Protein AF-A0A7S2HL75-F1 (afdb_monomer)

pLDDT: mean 78.52, std 22.58, range [34.19, 98.62]

Mean predicted aligned error: 11.98 Å

InterPro domains:
  IPR008179 Phosphoribosyl-ATP pyrophosphohydrolase [MF_01020] (56-143)
  IPR008179 Phosphoribosyl-ATP pyrophosphohydrolase [TIGR03188] (59-143)
  IPR008179 Phosphoribosyl-ATP pyrophosphohydrolase [cd11534] (59-143)
  IPR021130 Phosphoribosyl-ATP pyrophosphohydrolase-like [PF01503] (60-146)

Organism: NCBI:txid327968

Sequence (146 aa):
GWLKWLAGGSQFGKRAMALTRPALAALAGAAGAGAGLAAARWAAPPRKMECQEADFSALRRLWSTIQERKAASDPKSSYTAKLLHRGTPKCAQKVGEEATEVVIEAVTGDKEGVTKESADLLFHLFVVWASVGVSPEDVMAELTKR

Solvent-accessible surface area (backbone atoms only — not comparable to full-atom values): 8628 Å² total; per-residue (Å²): 107,74,70,64,55,54,70,65,72,43,71,63,45,57,53,59,70,70,48,52,73,69,54,54,49,50,61,57,43,73,79,71,64,83,87,90,79,82,86,76,84,84,84,76,82,81,68,93,65,74,74,71,74,85,73,63,62,61,56,58,52,50,51,51,55,52,52,52,38,55,69,65,68,44,46,84,81,37,72,66,17,34,40,54,71,62,32,51,73,53,27,50,50,47,28,55,51,26,52,49,47,24,51,51,22,55,74,71,66,36,65,66,49,27,55,51,29,47,52,52,24,53,52,30,47,52,52,31,28,61,55,75,72,50,51,72,66,60,53,52,58,54,58,74,74,110

Radius of gyration: 18.63 Å; Cα contacts (8 Å, |Δi|>4): 99; chains: 1; bounding box: 48×44×40 Å

Foldseek 3Di:
DVVVVCCPDPVNVVVVVVDDPVLVVLVVVVVPDDDDDDDDDDDDDDDPCPVPPPPCVVLVVLLVVLVVLCVVCDLVPDPLSVQLVVALVSLVVQLVVLVVQLVSCVSVVNPVSNVVSVVSNSSSVSSNCVRVVHDPVNVVVVVVVD

Nearest PDB structures (foldseek):
  1yvw-assembly1_A  TM=9.361E-01  e=2.576E-05  Bacillus cereus
  6j22-assembly1_A  TM=9.243E-01  e=6.016E-05  Shigella flexneri
  6j2l-assembly1_B  TM=8.215E-01  e=5.015E-04  Shigella flexneri
  3c90-assembly1_X  TM=9.115E-01  e=1.990E-03  Mycobacterium tuberculosis H37Rv
  1yxb-assembly1_C  TM=9.040E-01  e=4.648E-03  Streptomyces coelicolor

Secondary structure (DSSP, 8-state):
-HHHHHTSS-HHHHHHTTS-HHHHHHHHHHTT--S---------PPP--------THHHHHHHHHHHHHHHT--TTS-HHHHHHHT-HHHHHHHHHHHHHHHHHHHHHT-HHHHHHHHHHHHHHHHHHHHHHT--HHHHHHHHTT-

Structure (mmCIF, N/CA/C/O backbone):
data_AF-A0A7S2HL75-F1
#
_entry.id   AF-A0A7S2HL75-F1
#
loop_
_atom_site.group_PDB
_atom_site.id
_atom_site.type_symbol
_atom_site.label_atom_id
_atom_site.label_alt_id
_atom_site.label_comp_id
_atom_site.label_asym_id
_atom_site.label_entity_id
_atom_site.label_seq_id
_atom_site.pdbx_PDB_ins_code
_atom_site.Cartn_x
_atom_site.Cartn_y
_atom_site.Cartn_z
_atom_site.occupancy
_atom_site.B_iso_or_equiv
_atom_site.auth_seq_id
_atom_site.auth_comp_id
_atom_site.auth_asym_id
_atom_site.auth_atom_id
_atom_site.pdbx_PDB_model_num
ATOM 1 N N . GLY A 1 1 ? 4.253 -22.099 3.965 1.00 38.94 1 GLY A N 1
ATOM 2 C CA . GLY A 1 1 ? 2.820 -21.789 4.130 1.00 38.94 1 GLY A CA 1
ATOM 3 C C . GLY A 1 1 ? 2.682 -20.396 4.699 1.00 38.94 1 GLY A C 1
ATOM 4 O O . GLY A 1 1 ? 3.470 -20.059 5.572 1.00 38.94 1 GLY A O 1
ATOM 5 N N . TRP A 1 2 ? 1.724 -19.612 4.206 1.00 34.19 2 TRP A N 1
ATOM 6 C CA . TRP A 1 2 ? 1.467 -18.215 4.597 1.00 34.19 2 TRP A CA 1
ATOM 7 C C . TRP A 1 2 ? 1.461 -17.977 6.125 1.00 34.19 2 TRP A C 1
ATOM 9 O O . TRP A 1 2 ? 2.032 -17.004 6.604 1.00 34.19 2 TRP A O 1
ATOM 19 N N . LEU A 1 3 ? 0.960 -18.939 6.907 1.00 37.97 3 LEU A N 1
ATOM 20 C CA . LEU A 1 3 ? 1.002 -18.929 8.380 1.00 37.97 3 LEU A CA 1
ATOM 21 C C . LEU A 1 3 ? 2.418 -19.002 8.987 1.00 37.97 3 LEU A C 1
ATOM 23 O O . LEU A 1 3 ? 2.703 -18.322 9.967 1.00 37.97 3 LEU A O 1
ATOM 27 N N . LYS A 1 4 ? 3.341 -19.770 8.389 1.00 47.38 4 LYS A N 1
ATOM 28 C CA . LYS A 1 4 ? 4.757 -19.793 8.816 1.00 47.38 4 LYS A CA 1
ATOM 29 C C . LYS A 1 4 ? 5.472 -18.472 8.515 1.00 47.38 4 LYS A C 1
ATOM 31 O O . LYS A 1 4 ? 6.477 -18.176 9.146 1.00 47.38 4 LYS A O 1
ATOM 36 N N . TRP A 1 5 ? 4.966 -17.697 7.556 1.00 51.84 5 TRP A N 1
ATOM 37 C CA . TRP A 1 5 ? 5.526 -16.404 7.180 1.00 51.84 5 TRP A CA 1
ATOM 38 C C . TRP A 1 5 ? 5.056 -15.278 8.131 1.00 51.84 5 TRP A C 1
ATOM 40 O O . TRP A 1 5 ? 5.881 -14.474 8.559 1.00 51.84 5 TRP A O 1
ATOM 50 N N . LEU A 1 6 ? 3.797 -15.307 8.593 1.00 50.22 6 LEU A N 1
ATOM 51 C CA . LEU A 1 6 ? 3.278 -14.425 9.659 1.00 50.22 6 LEU A CA 1
ATOM 52 C C . LEU A 1 6 ? 4.022 -14.575 11.000 1.00 50.22 6 LEU A C 1
ATOM 54 O O . LEU A 1 6 ? 4.210 -13.597 11.717 1.00 50.22 6 LEU A O 1
ATOM 58 N N . ALA A 1 7 ? 4.489 -15.784 11.321 1.00 47.12 7 ALA A N 1
ATOM 59 C CA . ALA A 1 7 ? 5.239 -16.067 12.548 1.00 47.12 7 ALA A CA 1
ATOM 60 C C . ALA A 1 7 ? 6.736 -15.679 12.479 1.00 47.12 7 ALA A C 1
ATOM 62 O O . ALA A 1 7 ? 7.438 -15.747 13.484 1.00 47.12 7 ALA A O 1
ATOM 63 N N . GLY A 1 8 ? 7.247 -15.277 11.308 1.00 43.25 8 GLY A N 1
ATOM 64 C CA . GLY A 1 8 ? 8.683 -15.153 11.015 1.00 43.25 8 GLY A CA 1
ATOM 65 C C . GLY A 1 8 ? 9.383 -13.860 11.461 1.00 43.25 8 GLY A C 1
ATOM 66 O O . GLY A 1 8 ? 10.445 -13.547 10.929 1.00 43.25 8 GLY A O 1
ATOM 67 N N . GLY A 1 9 ? 8.819 -13.091 12.399 1.00 49.88 9 GLY A N 1
ATOM 68 C CA . GLY A 1 9 ? 9.443 -11.860 12.916 1.00 49.88 9 GLY A CA 1
ATOM 69 C C . GLY A 1 9 ? 9.059 -10.564 12.188 1.00 49.88 9 GLY A C 1
ATOM 70 O O . GLY A 1 9 ? 9.801 -9.579 12.256 1.00 49.88 9 GLY A O 1
ATOM 71 N N . SER A 1 10 ? 7.910 -10.543 11.504 1.00 59.59 10 SER A N 1
ATOM 72 C CA . SER A 1 10 ? 7.306 -9.318 10.962 1.00 59.59 10 SER A CA 1
ATOM 73 C C . SER A 1 10 ? 6.915 -8.340 12.084 1.00 59.59 10 SER A C 1
ATOM 75 O O . SER A 1 10 ? 6.711 -8.744 13.232 1.00 59.59 10 SER A O 1
ATOM 77 N N . GLN A 1 11 ? 6.816 -7.041 11.770 1.00 55.59 11 GLN A N 1
ATOM 78 C CA . GLN A 1 11 ? 6.341 -6.025 12.728 1.00 55.59 11 GLN A CA 1
ATOM 79 C C . GLN A 1 11 ? 4.939 -6.361 13.265 1.00 55.59 11 GLN A C 1
ATOM 81 O O . GLN A 1 11 ? 4.695 -6.200 14.459 1.00 55.59 11 GLN A O 1
ATOM 86 N N . PHE A 1 12 ? 4.095 -6.982 12.432 1.00 55.06 12 PHE A N 1
ATOM 87 C CA . PHE A 1 12 ? 2.836 -7.610 12.833 1.00 55.06 12 PHE A CA 1
ATOM 88 C C . PHE A 1 12 ? 2.987 -8.540 14.046 1.00 55.06 12 PHE A C 1
ATOM 90 O O . PHE A 1 12 ? 2.284 -8.362 15.034 1.00 55.06 12 PHE A O 1
ATOM 97 N N . GLY A 1 13 ? 3.924 -9.497 14.027 1.00 54.47 13 GLY A N 1
ATOM 98 C CA . GLY A 1 13 ? 4.107 -10.431 15.146 1.00 54.47 13 GLY A CA 1
ATOM 99 C C . GLY A 1 13 ? 4.482 -9.720 16.451 1.00 54.47 13 GLY A C 1
ATOM 100 O O . GLY A 1 13 ? 4.042 -10.119 17.526 1.00 54.47 13 GLY A O 1
ATOM 101 N N . LYS A 1 14 ? 5.236 -8.620 16.352 1.00 62.56 14 LYS A N 1
ATOM 102 C CA . LYS A 1 14 ? 5.639 -7.806 17.506 1.00 62.56 14 LYS A CA 1
ATOM 103 C C . LYS A 1 14 ? 4.475 -6.984 18.070 1.00 62.56 14 LYS A C 1
ATOM 105 O O . LYS A 1 14 ? 4.322 -6.939 19.286 1.00 62.56 14 LYS A O 1
ATOM 110 N N . ARG A 1 15 ? 3.639 -6.378 17.215 1.00 59.94 15 ARG A N 1
ATOM 111 C CA . ARG A 1 15 ? 2.453 -5.601 17.638 1.00 59.94 15 ARG A CA 1
ATOM 112 C C . ARG A 1 15 ? 1.314 -6.506 18.112 1.00 59.94 15 ARG A C 1
ATOM 114 O O . ARG A 1 15 ? 0.711 -6.224 19.137 1.00 59.94 15 ARG A O 1
ATOM 121 N N . ALA A 1 16 ? 1.086 -7.643 17.455 1.00 55.38 16 ALA A N 1
ATOM 122 C CA . ALA A 1 16 ? 0.092 -8.633 17.869 1.00 55.38 16 ALA A CA 1
ATOM 123 C C . ALA A 1 16 ? 0.411 -9.245 19.245 1.00 55.38 16 ALA A C 1
ATOM 125 O O . ALA A 1 16 ? -0.499 -9.485 20.032 1.00 55.38 16 ALA A O 1
ATOM 126 N N . MET A 1 17 ? 1.694 -9.444 19.574 1.00 55.62 17 MET A N 1
ATOM 127 C CA . MET A 1 17 ? 2.114 -9.862 20.919 1.00 55.62 17 MET A CA 1
ATOM 128 C C . MET A 1 17 ? 1.924 -8.779 21.992 1.00 55.62 1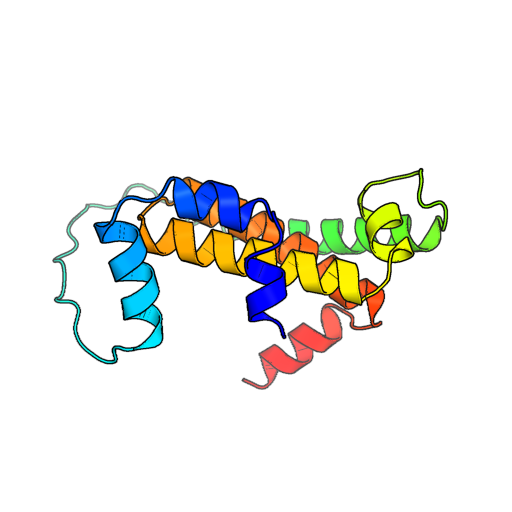7 MET A C 1
ATOM 130 O O . MET A 1 17 ? 1.877 -9.111 23.173 1.00 55.62 17 MET A O 1
ATOM 134 N N . ALA A 1 18 ? 1.797 -7.508 21.599 1.00 57.25 18 ALA A N 1
ATOM 135 C CA . ALA A 1 18 ? 1.483 -6.402 22.502 1.00 57.25 18 ALA A CA 1
ATOM 136 C C . ALA A 1 18 ? -0.034 -6.213 22.718 1.00 57.25 18 ALA A C 1
ATOM 138 O O . ALA A 1 18 ? -0.435 -5.423 23.573 1.00 57.25 18 ALA A O 1
ATOM 139 N N . LEU A 1 19 ? -0.883 -6.936 21.977 1.00 54.84 19 LEU A N 1
ATOM 140 C CA . LEU A 1 19 ? -2.333 -6.899 22.150 1.00 54.84 19 LEU A CA 1
ATOM 141 C C . LEU A 1 19 ? -2.759 -7.697 23.388 1.00 54.84 19 LEU A C 1
ATOM 143 O O . LEU A 1 19 ? -2.260 -8.783 23.680 1.00 54.84 19 LEU A O 1
ATOM 147 N N . THR A 1 20 ? -3.739 -7.169 24.115 1.00 54.12 20 THR A N 1
ATOM 148 C CA . THR A 1 20 ? -4.338 -7.859 25.261 1.00 54.12 20 THR A CA 1
ATOM 149 C C . THR A 1 20 ? -5.201 -9.045 24.794 1.00 54.12 20 THR A C 1
ATOM 151 O O . THR A 1 20 ? -5.697 -9.069 23.666 1.00 54.12 20 THR A O 1
ATOM 154 N N . ARG A 1 21 ? -5.429 -10.045 25.667 1.00 50.38 21 ARG A N 1
ATOM 155 C CA . ARG A 1 21 ? -6.293 -11.216 25.367 1.00 50.38 21 ARG A CA 1
ATOM 156 C C . ARG A 1 21 ? -7.664 -10.850 24.755 1.00 50.38 21 ARG A C 1
ATOM 158 O O . ARG A 1 21 ? -8.076 -11.563 23.842 1.00 50.38 21 ARG A O 1
ATOM 165 N N . PRO A 1 22 ? -8.358 -9.776 25.185 1.00 51.53 22 PRO A N 1
ATOM 166 C CA . PRO A 1 22 ? -9.598 -9.329 24.546 1.00 51.53 22 PRO A CA 1
ATOM 167 C C . PRO A 1 22 ? -9.429 -8.907 23.078 1.00 51.53 22 PRO A C 1
ATOM 169 O O . PRO A 1 22 ? -10.258 -9.270 22.250 1.00 51.53 22 PRO A O 1
ATOM 172 N N . ALA A 1 23 ? -8.347 -8.205 22.732 1.00 51.78 23 ALA A N 1
ATOM 173 C CA . ALA A 1 23 ? -8.080 -7.773 21.358 1.00 51.78 23 ALA A CA 1
ATOM 174 C C . ALA A 1 23 ? -7.733 -8.960 20.439 1.00 51.78 23 ALA A C 1
ATOM 176 O O . ALA A 1 23 ? -8.243 -9.056 19.325 1.00 51.78 23 ALA A O 1
ATOM 177 N N . LEU A 1 24 ? -6.955 -9.928 20.936 1.00 54.75 24 LEU A N 1
ATOM 178 C CA . LEU A 1 24 ? -6.706 -11.198 20.238 1.00 54.75 24 LEU A CA 1
ATOM 179 C C . LEU A 1 24 ? -7.995 -12.005 19.998 1.00 54.75 24 LEU A C 1
ATOM 181 O O . LEU A 1 24 ? -8.170 -12.577 18.923 1.00 54.75 24 LEU A O 1
ATOM 185 N N . ALA A 1 25 ? -8.913 -12.032 20.971 1.00 53.94 25 ALA A N 1
ATOM 186 C CA . ALA A 1 25 ? -10.209 -12.695 20.825 1.00 53.94 25 ALA A CA 1
ATOM 187 C C . ALA A 1 25 ? -11.119 -11.992 19.799 1.00 53.94 25 ALA A C 1
ATOM 189 O O . ALA A 1 25 ? -11.806 -12.672 19.039 1.00 53.94 25 ALA A O 1
ATOM 190 N N . ALA A 1 26 ? -11.085 -10.656 19.721 1.00 55.28 26 ALA A N 1
ATOM 191 C CA . ALA A 1 26 ? -11.807 -9.891 18.702 1.00 55.28 26 ALA A CA 1
ATOM 192 C C . ALA A 1 26 ? -11.284 -10.177 17.279 1.00 55.28 26 ALA A C 1
ATOM 194 O O . ALA A 1 26 ? -12.082 -10.411 16.371 1.00 55.28 26 ALA A O 1
ATOM 195 N N . LEU A 1 27 ? -9.958 -10.262 17.099 1.00 53.19 27 LEU A N 1
ATOM 196 C CA . LEU A 1 27 ? -9.337 -10.684 15.833 1.00 53.19 27 LEU A CA 1
ATOM 197 C C . LEU A 1 27 ? -9.740 -12.110 15.425 1.00 53.19 27 LEU A C 1
ATOM 199 O O . LEU A 1 27 ? -10.028 -12.355 14.256 1.00 53.19 27 LEU A O 1
ATOM 203 N N . ALA A 1 28 ? -9.800 -13.046 16.377 1.00 56.03 28 ALA A N 1
ATOM 204 C CA . ALA A 1 28 ? -10.253 -14.414 16.115 1.00 56.03 28 ALA A CA 1
ATOM 205 C C . ALA A 1 28 ? -11.762 -14.491 15.796 1.00 56.03 28 ALA A C 1
ATOM 207 O O . ALA A 1 28 ? -12.173 -15.299 14.964 1.00 56.03 28 ALA A O 1
ATOM 208 N N . GLY A 1 29 ? -12.582 -13.637 16.418 1.00 45.12 29 GLY A N 1
ATOM 209 C CA . GLY A 1 29 ? -14.028 -13.557 16.183 1.00 45.12 29 GLY A CA 1
ATOM 210 C C . GLY A 1 29 ? -14.407 -12.956 14.825 1.00 45.12 29 GLY A C 1
ATOM 211 O O . GLY A 1 29 ? -15.376 -13.403 14.212 1.00 45.12 29 GLY A O 1
ATOM 212 N N . ALA A 1 30 ? -13.616 -12.012 14.304 1.00 49.59 30 ALA A N 1
ATOM 213 C CA . ALA A 1 30 ? -13.832 -11.413 12.982 1.00 49.59 30 ALA A CA 1
ATOM 214 C C . ALA A 1 30 ? -13.689 -12.426 11.826 1.00 49.59 30 ALA A C 1
ATOM 216 O O . ALA A 1 30 ? -14.295 -12.250 10.772 1.00 49.59 30 ALA A O 1
ATOM 217 N N . ALA A 1 31 ? -12.950 -13.520 12.035 1.00 45.75 31 ALA A N 1
ATOM 218 C CA . ALA A 1 31 ? -12.851 -14.621 11.079 1.00 45.75 31 ALA A CA 1
ATOM 219 C C . ALA A 1 31 ? -14.038 -15.610 11.142 1.00 45.75 31 ALA A C 1
ATOM 221 O O . ALA A 1 31 ? -14.092 -16.528 10.325 1.00 45.75 31 ALA A O 1
ATOM 222 N N . GLY A 1 32 ? -14.971 -15.460 12.098 1.00 38.97 32 GLY A N 1
ATOM 223 C CA . GLY A 1 32 ? -15.930 -16.519 12.441 1.00 38.97 32 GLY A CA 1
ATOM 224 C C . GLY A 1 32 ? -17.378 -16.128 12.756 1.00 38.97 32 GLY A C 1
ATOM 225 O O . GLY A 1 32 ? -18.168 -17.038 12.987 1.00 38.97 32 GLY A O 1
ATOM 226 N N . ALA A 1 33 ? -17.784 -14.854 12.764 1.00 41.56 33 ALA A N 1
ATOM 227 C CA . ALA A 1 33 ? -19.147 -14.494 13.177 1.00 41.56 33 ALA A CA 1
ATOM 228 C C . ALA A 1 33 ? -19.879 -13.595 12.171 1.00 41.56 33 ALA A C 1
ATOM 230 O O . ALA A 1 33 ? -19.597 -12.407 12.034 1.00 41.56 33 ALA A O 1
ATOM 231 N N . GLY A 1 34 ? -20.889 -14.176 11.519 1.00 42.44 34 GLY A N 1
ATOM 232 C CA . GLY A 1 34 ? -22.047 -13.424 11.060 1.00 42.44 34 GLY A CA 1
ATOM 233 C C . GLY A 1 34 ? -22.937 -13.021 12.242 1.00 42.44 34 GLY A C 1
ATOM 234 O O . GLY A 1 34 ? -23.036 -13.746 13.227 1.00 42.44 34 GLY A O 1
ATOM 235 N N . ALA A 1 35 ? -23.621 -11.890 12.063 1.00 44.03 35 ALA A N 1
ATOM 236 C CA . ALA A 1 35 ? -24.736 -11.356 12.851 1.00 44.03 35 ALA A CA 1
ATOM 237 C C . ALA A 1 35 ? -24.442 -10.712 14.227 1.00 44.03 35 ALA A C 1
ATOM 239 O O . ALA A 1 35 ? -24.082 -11.366 15.198 1.00 44.03 35 ALA A O 1
ATOM 240 N N . GLY A 1 36 ? -24.805 -9.423 14.313 1.00 41.59 36 GLY A N 1
ATOM 241 C CA . GLY A 1 36 ? -25.431 -8.835 15.501 1.00 41.59 36 GLY A CA 1
ATOM 242 C C . GLY A 1 36 ? -24.587 -7.851 16.310 1.00 41.59 36 GLY A C 1
ATOM 243 O O . GLY A 1 36 ? -24.076 -8.208 17.364 1.00 41.59 36 GLY A O 1
ATOM 244 N N . LEU A 1 37 ? -24.546 -6.578 15.902 1.00 43.44 37 LEU A N 1
ATOM 245 C CA . LEU A 1 37 ? -24.242 -5.475 16.822 1.00 43.44 37 LEU A CA 1
ATOM 246 C C . LEU A 1 37 ? -25.402 -4.478 16.838 1.00 43.44 37 LEU A C 1
ATOM 248 O O . LEU A 1 37 ? -25.843 -3.974 15.807 1.00 43.44 37 LEU A O 1
ATOM 252 N N . ALA A 1 38 ? -25.918 -4.276 18.048 1.00 39.09 38 ALA A N 1
ATOM 253 C CA . ALA A 1 38 ? -27.059 -3.448 18.385 1.00 39.09 38 ALA A CA 1
ATOM 254 C C . ALA A 1 38 ? -26.864 -1.981 17.976 1.00 39.09 38 ALA A C 1
ATOM 256 O O . ALA A 1 38 ? -25.776 -1.416 18.087 1.00 39.09 38 ALA A O 1
ATOM 257 N N . ALA A 1 39 ? -27.966 -1.363 17.549 1.00 43.94 39 ALA A N 1
ATOM 258 C CA . ALA A 1 39 ? -28.059 0.042 17.185 1.00 43.94 39 ALA A CA 1
ATOM 259 C C . ALA A 1 39 ? -27.693 0.956 18.369 1.00 43.94 39 ALA A C 1
ATOM 261 O O . ALA A 1 39 ? -28.506 1.213 19.260 1.00 43.94 39 ALA A O 1
ATOM 262 N N . ALA A 1 40 ? -26.470 1.485 18.360 1.00 42.56 40 ALA A N 1
ATOM 263 C CA . ALA A 1 40 ? -26.109 2.629 19.180 1.00 42.56 40 ALA A CA 1
ATOM 264 C C . ALA A 1 40 ? -26.856 3.865 18.648 1.00 42.56 40 ALA A C 1
ATOM 266 O O . ALA A 1 40 ? -26.629 4.316 17.526 1.00 42.56 40 ALA A O 1
ATOM 267 N N . ARG A 1 41 ? -27.781 4.395 19.457 1.00 46.16 41 ARG A N 1
ATOM 268 C CA . ARG A 1 41 ? -28.480 5.668 19.228 1.00 46.1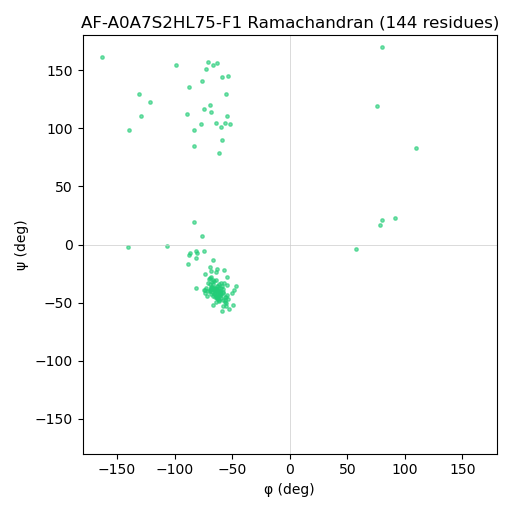6 41 ARG A CA 1
ATOM 269 C C . ARG A 1 41 ? -27.455 6.793 19.064 1.00 46.16 41 ARG A C 1
ATOM 271 O O . ARG A 1 41 ? -26.867 7.254 20.037 1.00 46.16 41 ARG A O 1
ATOM 278 N N . TRP A 1 42 ? -27.265 7.232 17.826 1.00 44.09 42 TRP A N 1
ATOM 279 C CA . TRP A 1 42 ? -26.504 8.424 17.482 1.00 44.09 42 TRP A CA 1
ATOM 280 C C . TRP A 1 42 ? -27.321 9.671 17.828 1.00 44.09 42 TRP A C 1
ATOM 282 O O . TRP A 1 42 ? -28.374 9.907 17.240 1.00 44.09 42 TRP A O 1
ATOM 292 N N . ALA A 1 43 ? -26.833 10.486 18.758 1.00 51.44 43 ALA A N 1
ATOM 293 C CA . ALA A 1 43 ? -27.290 11.861 18.893 1.00 51.44 43 ALA A CA 1
ATOM 294 C C . ALA A 1 43 ? -26.096 12.775 19.180 1.00 51.44 43 ALA A C 1
ATOM 296 O O . ALA A 1 43 ? -25.655 12.909 20.319 1.00 51.44 43 ALA A O 1
ATOM 297 N N . ALA A 1 44 ? -25.595 13.424 18.130 1.00 47.03 44 ALA A N 1
ATOM 298 C CA . ALA A 1 44 ? -24.7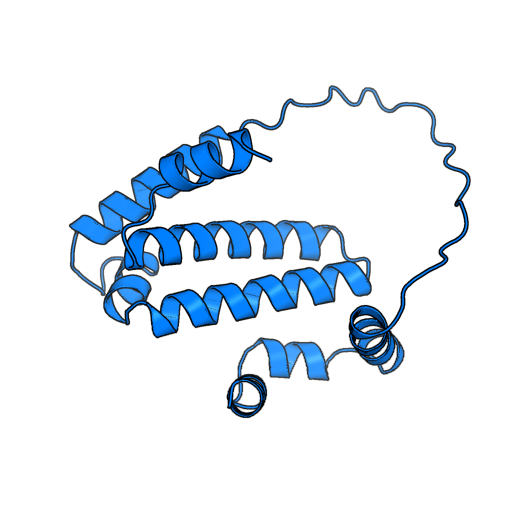78 14.626 18.237 1.00 47.03 44 ALA A CA 1
ATOM 299 C C . ALA A 1 44 ? -25.345 15.687 17.271 1.00 47.03 44 ALA A C 1
ATOM 301 O O . ALA A 1 44 ? -25.574 15.356 16.103 1.00 47.03 44 ALA A O 1
ATOM 302 N N . PRO A 1 45 ? -25.597 16.935 17.718 1.00 49.31 45 PRO A N 1
ATOM 303 C CA . PRO A 1 45 ? -25.964 18.026 16.819 1.00 49.31 45 PRO A CA 1
ATOM 304 C C . PRO A 1 45 ? -24.784 18.389 15.901 1.00 49.31 45 PRO A C 1
ATOM 306 O O . PRO A 1 45 ? -23.623 18.137 16.247 1.00 49.31 45 PRO A O 1
ATOM 309 N N . PRO A 1 46 ? -25.061 18.962 14.719 1.00 49.09 46 PRO A N 1
ATOM 310 C CA . PRO A 1 46 ? -24.067 19.089 13.671 1.00 49.09 46 PRO A CA 1
ATOM 311 C C . PRO A 1 46 ? -23.003 20.102 14.096 1.00 49.09 46 PRO A C 1
ATOM 313 O O . PRO A 1 46 ? -23.284 21.289 14.268 1.00 49.09 46 PRO A O 1
ATOM 316 N N . ARG A 1 47 ? -21.739 19.666 14.183 1.00 54.16 47 ARG A N 1
ATOM 317 C CA . ARG A 1 47 ? -20.656 20.590 13.824 1.00 54.16 47 ARG A CA 1
ATOM 318 C C . ARG A 1 47 ? -20.991 21.094 12.421 1.00 54.16 47 ARG A C 1
ATOM 320 O O . ARG A 1 47 ? -21.513 20.316 11.623 1.00 54.16 47 ARG A O 1
ATOM 327 N N . LYS A 1 48 ? -20.683 22.354 12.100 1.00 48.44 48 LYS A N 1
ATOM 328 C CA . LYS A 1 48 ? -20.512 22.756 10.698 1.00 48.44 48 LYS A CA 1
ATOM 329 C C . LYS A 1 48 ? -19.354 21.929 10.143 1.00 48.44 48 LYS A C 1
ATOM 331 O O . LYS A 1 48 ? -18.205 22.345 10.143 1.00 48.44 48 LYS A O 1
ATOM 336 N N . MET A 1 49 ? -19.658 20.685 9.817 1.00 48.66 49 MET A N 1
ATOM 337 C CA . MET A 1 49 ? -18.836 19.791 9.053 1.00 48.66 49 MET A CA 1
ATOM 338 C C . MET A 1 49 ? -19.181 20.227 7.647 1.00 48.66 49 MET A C 1
ATOM 340 O O . MET A 1 49 ? -20.120 19.730 7.035 1.00 48.66 49 MET A O 1
ATOM 344 N N . GLU A 1 50 ? -18.496 21.267 7.184 1.00 50.47 50 GLU A N 1
ATOM 345 C CA . GLU A 1 50 ? -18.235 21.335 5.759 1.00 50.47 50 GLU A CA 1
ATOM 346 C C . GLU A 1 50 ? -17.630 19.968 5.447 1.00 50.47 50 GLU A C 1
ATOM 348 O O . GLU A 1 50 ? -16.528 19.653 5.903 1.00 50.47 50 GLU A O 1
ATOM 353 N N . CYS A 1 51 ? -18.429 19.086 4.843 1.00 45.44 51 CYS A N 1
ATOM 354 C CA . CYS A 1 51 ? -17.935 17.862 4.252 1.00 45.44 51 CYS A CA 1
ATOM 355 C C . CYS A 1 51 ? -16.931 18.333 3.211 1.00 45.44 51 CYS A C 1
ATOM 357 O O . CYS A 1 51 ? -17.306 18.676 2.096 1.00 45.44 51 CYS A O 1
ATOM 359 N N . GLN A 1 52 ? -15.673 18.466 3.624 1.00 59.41 52 GLN A N 1
ATOM 360 C CA . GLN A 1 52 ? -14.558 18.627 2.717 1.00 59.41 52 GLN A CA 1
ATOM 361 C C . GLN A 1 52 ? -14.680 17.431 1.784 1.00 59.41 52 GLN A C 1
ATOM 363 O O . GLN A 1 52 ? -14.578 16.286 2.239 1.00 59.41 52 GLN A O 1
ATOM 368 N N . GLU A 1 53 ? -15.029 17.682 0.524 1.00 61.59 53 GLU A N 1
ATOM 369 C CA . GLU A 1 53 ? -15.040 16.612 -0.454 1.00 61.59 53 GLU A CA 1
ATOM 370 C C . GLU A 1 53 ? -13.654 15.979 -0.441 1.00 61.59 53 GLU A C 1
ATOM 372 O O . GLU A 1 53 ? -12.635 16.674 -0.444 1.00 61.59 53 GLU A O 1
ATOM 377 N N . ALA A 1 54 ? -13.613 14.654 -0.332 1.00 67.56 54 ALA A N 1
ATOM 378 C CA . ALA A 1 54 ? -12.353 13.943 -0.320 1.00 67.56 54 ALA A CA 1
ATOM 379 C C . ALA A 1 54 ? -11.670 14.150 -1.678 1.00 67.56 54 ALA A C 1
ATOM 381 O O . ALA A 1 54 ? -12.069 13.564 -2.683 1.00 67.56 54 ALA A O 1
ATOM 382 N N . ASP A 1 55 ? -10.641 14.996 -1.710 1.00 79.19 55 ASP A N 1
ATOM 383 C CA . ASP A 1 55 ? -9.841 15.202 -2.909 1.00 79.19 55 ASP A CA 1
ATOM 384 C C . ASP A 1 55 ? -8.863 14.032 -3.097 1.00 79.19 55 ASP A C 1
ATOM 386 O O . ASP A 1 55 ? -7.813 13.929 -2.455 1.00 79.19 55 ASP A O 1
ATOM 390 N N . PHE A 1 56 ? -9.197 13.145 -4.033 1.00 85.50 56 PHE A N 1
ATOM 391 C CA . PHE A 1 56 ? -8.360 12.008 -4.412 1.00 85.50 56 PHE A CA 1
ATOM 392 C C . PHE A 1 56 ? -7.157 12.392 -5.297 1.00 85.50 56 PHE A C 1
ATOM 394 O O . PHE A 1 56 ? -6.414 11.508 -5.736 1.00 85.50 56 PHE A O 1
ATOM 401 N N . SER A 1 57 ? -6.885 13.685 -5.529 1.00 90.12 57 SER A N 1
ATOM 402 C CA . SER A 1 57 ? -5.671 14.152 -6.220 1.00 90.12 57 SER A CA 1
ATOM 403 C C . SER A 1 57 ? -4.382 13.625 -5.579 1.00 90.12 57 SER A C 1
ATOM 405 O O . SER A 1 57 ? -3.380 13.416 -6.271 1.00 90.12 57 SER A O 1
ATOM 407 N N . ALA A 1 58 ? -4.401 13.352 -4.270 1.00 91.88 58 ALA A N 1
ATOM 408 C CA . ALA A 1 58 ? -3.301 12.715 -3.554 1.00 91.88 58 ALA A CA 1
ATOM 409 C C . ALA A 1 58 ? -2.936 11.339 -4.138 1.00 91.88 58 ALA A C 1
ATOM 411 O O . ALA A 1 58 ? -1.751 11.056 -4.311 1.00 91.88 58 ALA A O 1
ATOM 412 N N . LEU A 1 59 ? -3.926 10.523 -4.521 1.00 94.56 59 LEU A N 1
ATOM 413 C CA . LEU A 1 59 ? -3.688 9.210 -5.131 1.00 94.56 59 LEU A CA 1
ATOM 414 C C . LEU A 1 59 ? -3.074 9.335 -6.527 1.00 94.56 59 LEU A C 1
ATOM 416 O O . LEU A 1 59 ? -2.160 8.588 -6.871 1.00 94.56 59 LEU A O 1
ATOM 420 N N . ARG A 1 60 ? -3.513 10.323 -7.317 1.00 94.38 60 ARG A N 1
ATOM 421 C CA . ARG A 1 60 ? -2.926 10.591 -8.640 1.00 94.38 60 ARG A CA 1
ATOM 422 C C . ARG A 1 60 ? -1.454 10.990 -8.528 1.00 94.38 60 ARG A C 1
ATOM 424 O O . ARG A 1 60 ? -0.614 10.450 -9.246 1.00 94.38 60 ARG A O 1
ATOM 431 N N . ARG A 1 61 ? -1.131 11.908 -7.609 1.00 95.50 61 ARG A N 1
ATOM 432 C CA . ARG A 1 61 ? 0.259 12.320 -7.340 1.00 95.50 61 ARG A CA 1
ATOM 433 C C . ARG A 1 61 ? 1.103 11.142 -6.866 1.00 95.50 61 ARG A C 1
ATOM 435 O O . ARG A 1 61 ? 2.203 10.942 -7.370 1.00 95.50 61 ARG A O 1
ATOM 442 N N . LEU A 1 62 ? 0.561 10.338 -5.951 1.00 96.69 62 LEU A N 1
ATOM 443 C CA . LEU A 1 62 ? 1.210 9.131 -5.455 1.00 96.69 62 LEU A CA 1
ATOM 444 C C . LEU A 1 62 ? 1.564 8.166 -6.595 1.00 96.69 62 LEU A C 1
ATOM 446 O O . LEU A 1 62 ? 2.705 7.709 -6.670 1.00 96.69 62 LEU A O 1
ATOM 450 N N . TRP A 1 63 ? 0.619 7.891 -7.497 1.00 97.56 63 TRP A N 1
ATOM 451 C CA . TRP A 1 63 ? 0.866 7.035 -8.656 1.00 97.56 63 TRP A CA 1
ATOM 452 C C . TRP A 1 63 ? 1.979 7.580 -9.560 1.00 97.56 63 TRP A C 1
ATOM 454 O O . TRP A 1 63 ? 2.901 6.834 -9.888 1.00 97.56 63 TRP A O 1
ATOM 464 N N . SER A 1 64 ? 1.960 8.881 -9.886 1.00 97.19 64 SER A N 1
ATOM 465 C CA . SER A 1 64 ? 3.027 9.524 -10.679 1.00 97.19 64 SER A CA 1
ATOM 466 C C . SER A 1 64 ? 4.399 9.321 -10.042 1.00 97.19 64 SER A C 1
ATOM 468 O O . SER A 1 64 ? 5.318 8.809 -10.678 1.00 97.19 64 SER A O 1
ATOM 470 N N . THR A 1 65 ? 4.521 9.615 -8.744 1.00 96.75 65 THR A N 1
ATOM 471 C CA . THR A 1 65 ? 5.779 9.448 -8.008 1.00 96.75 65 THR A CA 1
ATOM 472 C C . THR A 1 65 ? 6.252 7.990 -7.979 1.00 96.75 65 THR A C 1
ATOM 474 O O . THR A 1 65 ? 7.454 7.729 -8.055 1.00 96.75 65 THR A O 1
ATOM 477 N N . ILE A 1 66 ? 5.343 7.015 -7.869 1.00 97.56 66 ILE A N 1
ATOM 478 C CA . ILE A 1 66 ? 5.704 5.590 -7.934 1.00 97.56 66 ILE A CA 1
ATOM 479 C C . ILE A 1 66 ? 6.270 5.243 -9.316 1.00 97.56 66 ILE A C 1
ATOM 481 O O . ILE A 1 66 ? 7.302 4.574 -9.394 1.00 97.56 66 ILE A O 1
ATOM 485 N N . GLN A 1 67 ? 5.641 5.723 -10.389 1.00 97.50 67 GLN A N 1
ATOM 486 C CA . GLN A 1 67 ? 6.074 5.468 -11.764 1.00 97.50 67 GLN A CA 1
ATOM 487 C C . GLN A 1 67 ? 7.418 6.140 -12.081 1.00 97.50 67 GLN A C 1
ATOM 489 O O . GLN A 1 67 ? 8.293 5.502 -12.664 1.00 97.50 67 GLN A O 1
ATOM 494 N N . GLU A 1 68 ? 7.636 7.372 -11.617 1.00 96.12 68 GLU A N 1
ATOM 495 C CA . GLU A 1 68 ? 8.929 8.067 -11.707 1.00 96.12 68 GLU A CA 1
ATOM 496 C C . GLU A 1 68 ? 10.045 7.264 -11.021 1.00 96.12 68 GLU A C 1
ATOM 498 O O . GLU A 1 68 ? 11.103 7.011 -11.603 1.00 96.12 68 GLU A O 1
ATOM 503 N N . ARG A 1 69 ? 9.794 6.783 -9.796 1.00 95.25 69 ARG A N 1
ATOM 504 C CA . ARG A 1 69 ? 10.759 5.968 -9.037 1.00 95.25 69 ARG A CA 1
ATOM 505 C C . ARG A 1 69 ? 10.998 4.598 -9.665 1.00 95.25 69 ARG A C 1
ATOM 507 O O . ARG A 1 69 ? 12.105 4.075 -9.561 1.00 95.25 69 ARG A O 1
ATOM 514 N N . LYS A 1 70 ? 9.984 4.016 -10.309 1.00 93.56 70 LYS A N 1
ATOM 515 C CA . LYS A 1 70 ? 10.121 2.786 -11.097 1.00 93.56 70 LYS A CA 1
ATOM 516 C C . LYS A 1 70 ? 11.035 3.015 -12.303 1.00 93.56 70 LYS A C 1
ATOM 518 O O . LYS A 1 70 ? 11.922 2.202 -12.540 1.00 93.56 70 LYS A O 1
ATOM 523 N N . ALA A 1 71 ? 10.847 4.121 -13.026 1.00 92.12 71 ALA A N 1
ATOM 524 C CA . ALA A 1 71 ? 11.632 4.460 -14.212 1.00 92.12 71 ALA A CA 1
ATOM 525 C C . ALA A 1 71 ? 13.108 4.740 -13.886 1.00 92.12 71 ALA A C 1
ATOM 527 O O . ALA A 1 71 ? 13.989 4.294 -14.621 1.00 92.12 71 ALA A O 1
ATOM 528 N N . ALA A 1 72 ? 13.387 5.397 -12.753 1.00 86.75 72 ALA A N 1
ATOM 529 C CA . ALA A 1 72 ? 14.748 5.712 -12.314 1.00 86.75 72 ALA A CA 1
ATOM 530 C C . ALA A 1 72 ? 15.664 4.478 -12.171 1.00 86.75 72 ALA A C 1
ATOM 532 O O . ALA A 1 72 ? 16.880 4.625 -12.235 1.00 86.75 72 ALA A O 1
ATOM 533 N N . SER A 1 73 ? 15.100 3.273 -11.998 1.00 76.12 73 SER A N 1
ATOM 534 C CA . SER A 1 73 ? 15.785 1.964 -12.013 1.00 76.12 73 SER A CA 1
ATOM 535 C C . SER A 1 73 ? 16.935 1.756 -11.006 1.00 76.12 73 SER A C 1
ATOM 537 O O . SER A 1 73 ? 17.442 0.641 -10.893 1.00 76.12 73 SER A O 1
ATOM 539 N N . ASP A 1 74 ? 17.316 2.768 -10.221 1.00 89.06 74 ASP A N 1
ATOM 540 C CA . ASP A 1 74 ? 18.284 2.650 -9.130 1.00 89.06 74 ASP A CA 1
ATOM 541 C C . ASP A 1 74 ? 17.581 2.282 -7.807 1.00 89.06 74 ASP A C 1
ATOM 543 O O . ASP A 1 74 ? 16.875 3.118 -7.227 1.00 89.06 74 ASP A O 1
ATOM 547 N N . PRO A 1 75 ? 17.800 1.073 -7.256 1.00 83.81 75 PRO A N 1
ATOM 548 C CA . PRO A 1 75 ? 17.194 0.646 -5.996 1.00 83.81 75 PRO A CA 1
ATOM 549 C C . PRO A 1 75 ? 17.667 1.424 -4.762 1.00 83.81 75 PRO A C 1
ATOM 551 O O . PRO A 1 75 ? 17.056 1.288 -3.700 1.00 83.81 75 PRO A O 1
ATOM 554 N N . LYS A 1 76 ? 18.747 2.211 -4.851 1.00 88.44 76 LYS A N 1
ATOM 555 C CA . LYS A 1 76 ? 19.241 3.041 -3.739 1.00 88.44 76 LYS A CA 1
ATOM 556 C C . LYS A 1 76 ? 18.606 4.430 -3.707 1.00 88.44 76 LYS A C 1
ATOM 558 O O . LYS A 1 76 ? 18.644 5.075 -2.663 1.00 88.44 76 LYS A O 1
ATOM 563 N N . SER A 1 77 ? 17.981 4.854 -4.804 1.00 88.88 77 SER A N 1
ATOM 564 C CA . SER A 1 77 ? 17.399 6.193 -4.952 1.00 88.88 77 SER A CA 1
ATOM 565 C C . SER A 1 77 ? 16.210 6.459 -4.024 1.00 88.88 77 SER A C 1
ATOM 567 O O . SER A 1 77 ? 15.974 7.594 -3.617 1.00 88.88 77 SER A O 1
ATOM 569 N N . SER A 1 78 ? 15.424 5.429 -3.692 1.00 93.38 78 SER A N 1
ATOM 570 C CA . SER A 1 78 ? 14.225 5.578 -2.865 1.00 93.38 78 SER A CA 1
ATOM 571 C C . SER A 1 78 ? 13.743 4.251 -2.282 1.00 93.38 78 SER A C 1
ATOM 573 O O . SER A 1 78 ? 14.032 3.169 -2.796 1.00 93.38 78 SER A O 1
ATOM 575 N N . TYR A 1 79 ? 12.921 4.333 -1.232 1.00 94.69 79 TYR A N 1
ATOM 576 C CA . TYR A 1 79 ? 12.243 3.166 -0.661 1.00 94.69 79 TYR A CA 1
ATOM 577 C C . TYR A 1 79 ? 11.373 2.426 -1.692 1.00 94.69 79 TYR A C 1
ATOM 579 O O . TYR A 1 79 ? 11.419 1.198 -1.763 1.00 94.69 79 TYR A O 1
ATOM 587 N N . THR A 1 80 ? 10.632 3.156 -2.534 1.00 96.38 80 THR A N 1
ATOM 588 C CA . THR A 1 80 ? 9.800 2.564 -3.594 1.00 96.38 80 THR A CA 1
ATOM 589 C C . THR A 1 80 ? 10.647 1.811 -4.619 1.00 96.38 80 THR A C 1
ATOM 591 O O . THR A 1 80 ? 10.329 0.666 -4.933 1.00 96.38 80 THR A O 1
ATOM 594 N N . ALA A 1 81 ? 11.752 2.404 -5.087 1.00 94.75 81 ALA A N 1
ATOM 595 C CA . ALA A 1 81 ? 12.661 1.742 -6.024 1.00 94.75 81 ALA A CA 1
ATOM 596 C C . ALA A 1 81 ? 13.256 0.463 -5.416 1.00 94.75 81 ALA A C 1
ATOM 598 O O . ALA A 1 81 ? 13.279 -0.584 -6.062 1.00 94.75 81 ALA A O 1
ATOM 599 N N . LYS A 1 82 ? 13.639 0.503 -4.132 1.00 96.06 82 LYS A N 1
ATOM 600 C CA . LYS A 1 82 ? 14.107 -0.679 -3.397 1.00 96.06 82 LYS A CA 1
ATOM 601 C C . LYS A 1 82 ? 13.052 -1.785 -3.323 1.00 96.06 82 LYS A C 1
ATOM 603 O O . LYS A 1 82 ? 13.399 -2.954 -3.467 1.00 96.06 82 LYS A O 1
ATOM 608 N N . LEU A 1 83 ? 11.786 -1.455 -3.063 1.00 96.31 83 LEU A N 1
ATOM 609 C CA . LEU A 1 83 ? 10.702 -2.445 -3.033 1.00 96.31 83 LEU A CA 1
ATOM 610 C C . LEU A 1 83 ? 10.489 -3.084 -4.402 1.00 96.31 83 LEU A C 1
ATOM 612 O O . LEU A 1 83 ? 10.468 -4.308 -4.489 1.00 96.31 83 LEU A O 1
ATOM 616 N N . LEU A 1 84 ? 10.382 -2.263 -5.448 1.00 96.31 84 LEU A N 1
ATOM 617 C CA . LEU A 1 84 ? 10.176 -2.727 -6.819 1.00 96.31 84 LEU A CA 1
ATOM 618 C C . LEU A 1 84 ? 11.333 -3.614 -7.290 1.00 96.31 84 LEU A C 1
ATOM 620 O O . LEU A 1 84 ? 11.098 -4.671 -7.867 1.00 96.31 84 LEU A O 1
ATOM 624 N N . HIS A 1 85 ? 12.571 -3.251 -6.954 1.00 96.12 85 HIS A N 1
ATOM 625 C CA . HIS A 1 85 ? 13.749 -4.066 -7.247 1.00 96.12 85 HIS A CA 1
ATOM 626 C C . HIS A 1 85 ? 13.751 -5.416 -6.511 1.00 96.12 85 HIS A C 1
ATOM 628 O O . HIS A 1 85 ? 14.249 -6.407 -7.033 1.00 96.12 85 HIS A O 1
ATOM 634 N N . ARG A 1 86 ? 13.158 -5.490 -5.311 1.00 95.81 86 ARG A N 1
ATOM 635 C CA . ARG A 1 86 ? 12.962 -6.760 -4.585 1.00 95.81 86 ARG A CA 1
ATOM 636 C C . ARG A 1 86 ? 11.844 -7.631 -5.173 1.00 95.81 86 ARG A C 1
ATOM 638 O O . ARG A 1 86 ? 11.663 -8.756 -4.706 1.00 95.81 86 ARG A O 1
ATOM 645 N N . GLY A 1 87 ? 11.119 -7.128 -6.169 1.00 95.75 87 GLY A N 1
ATOM 646 C CA . GLY A 1 87 ? 10.112 -7.853 -6.930 1.00 95.75 87 GLY A CA 1
ATOM 647 C C . GLY A 1 87 ? 8.753 -7.979 -6.243 1.00 95.75 87 GLY A C 1
ATOM 648 O O . GLY A 1 87 ? 8.576 -7.716 -5.047 1.00 95.75 87 GLY A O 1
ATOM 649 N N . THR A 1 88 ? 7.782 -8.448 -7.027 1.00 97.88 88 THR A N 1
ATOM 650 C CA . THR A 1 88 ? 6.375 -8.610 -6.637 1.00 97.88 88 THR A CA 1
ATOM 651 C C . THR A 1 88 ? 6.165 -9.353 -5.314 1.00 97.88 88 THR A C 1
ATOM 653 O O . THR A 1 88 ? 5.350 -8.873 -4.526 1.00 97.8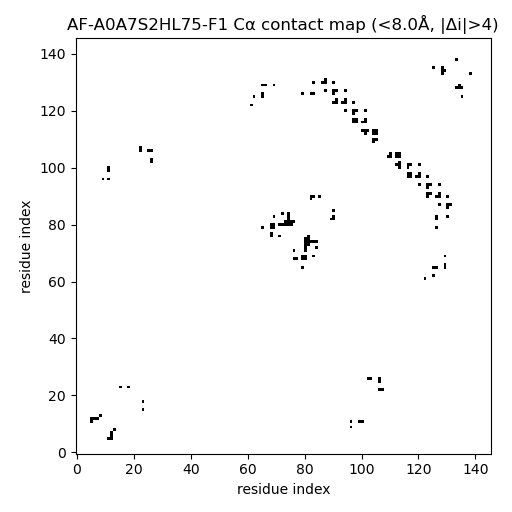8 88 THR A O 1
ATOM 656 N N . PRO A 1 89 ? 6.889 -10.447 -4.980 1.00 97.38 89 PRO A N 1
ATOM 657 C CA . PRO A 1 89 ? 6.685 -11.130 -3.702 1.00 97.38 89 PRO A CA 1
ATOM 658 C C . PRO A 1 89 ? 6.892 -10.218 -2.491 1.00 97.38 89 PRO A C 1
ATOM 660 O O . PRO A 1 89 ? 6.125 -10.288 -1.530 1.00 97.38 89 PRO A O 1
ATOM 663 N N . LYS A 1 90 ? 7.886 -9.316 -2.534 1.00 97.31 90 LYS A N 1
ATOM 664 C CA . LYS A 1 90 ? 8.113 -8.384 -1.425 1.00 97.31 90 LYS A CA 1
ATOM 665 C C . LYS A 1 90 ? 7.050 -7.286 -1.373 1.00 97.31 90 LYS A C 1
ATOM 667 O O . LYS A 1 90 ? 6.635 -6.906 -0.277 1.00 97.31 90 LYS A O 1
ATOM 672 N N . CYS A 1 91 ? 6.625 -6.775 -2.526 1.00 97.56 91 CYS A N 1
ATOM 673 C CA . CYS A 1 91 ? 5.546 -5.790 -2.610 1.00 97.56 91 CYS A CA 1
ATOM 674 C C . CYS A 1 91 ? 4.231 -6.365 -2.055 1.00 97.56 91 CYS A C 1
ATOM 676 O O . CYS A 1 91 ? 3.620 -5.749 -1.187 1.00 97.56 91 CYS A O 1
ATOM 678 N N . ALA A 1 92 ? 3.853 -7.576 -2.474 1.00 97.69 92 ALA A N 1
ATOM 679 C CA . ALA A 1 92 ? 2.653 -8.269 -2.002 1.00 97.69 92 ALA A CA 1
ATOM 680 C C . ALA A 1 92 ? 2.710 -8.585 -0.499 1.00 97.69 92 ALA A C 1
ATOM 682 O O . ALA A 1 92 ? 1.719 -8.413 0.205 1.00 97.69 92 ALA A O 1
ATOM 683 N N . GLN A 1 93 ? 3.884 -8.973 0.015 1.00 95.56 93 GLN A N 1
ATOM 684 C CA . GLN A 1 93 ? 4.103 -9.115 1.455 1.00 95.56 93 GLN A CA 1
ATOM 685 C C . GLN A 1 93 ? 3.722 -7.832 2.211 1.00 95.56 93 GLN A C 1
ATOM 687 O O . GLN A 1 93 ? 3.044 -7.912 3.229 1.00 95.56 93 GLN A O 1
ATOM 692 N N . LYS A 1 94 ? 4.154 -6.658 1.732 1.00 98.06 94 LYS A N 1
ATOM 693 C CA . LYS A 1 94 ? 3.860 -5.386 2.403 1.00 98.06 94 LYS A CA 1
ATOM 694 C C . LYS A 1 94 ? 2.369 -5.064 2.400 1.00 98.06 94 LYS A C 1
ATOM 696 O O . LYS A 1 94 ? 1.868 -4.644 3.429 1.00 98.06 94 LYS A O 1
ATOM 701 N N . VAL A 1 95 ? 1.662 -5.341 1.302 1.00 98.38 95 VAL A N 1
ATOM 702 C CA . VAL A 1 95 ? 0.193 -5.217 1.256 1.00 98.38 95 VAL A CA 1
ATOM 703 C C . VAL A 1 95 ? -0.465 -6.069 2.344 1.00 98.38 95 VAL A C 1
ATOM 705 O O . VAL A 1 95 ? -1.348 -5.589 3.043 1.00 98.38 95 VAL A O 1
ATOM 708 N N . GLY A 1 96 ? -0.015 -7.317 2.518 1.00 96.25 96 GLY A N 1
ATOM 709 C CA . GLY A 1 96 ? -0.531 -8.196 3.569 1.00 96.25 96 GLY A CA 1
ATOM 710 C C . GLY A 1 96 ? -0.241 -7.692 4.987 1.00 96.25 96 GLY A C 1
ATOM 711 O O . GLY A 1 96 ? -1.109 -7.803 5.850 1.00 96.25 96 GLY A O 1
ATOM 712 N N . GLU A 1 97 ? 0.951 -7.130 5.224 1.00 95.94 97 GLU A N 1
ATOM 713 C CA . GLU A 1 97 ? 1.304 -6.496 6.504 1.00 95.94 97 GLU A CA 1
ATOM 714 C C . GLU A 1 97 ? 0.332 -5.345 6.813 1.00 95.94 97 GLU A C 1
ATOM 716 O O . GLU A 1 97 ? -0.391 -5.442 7.802 1.00 95.94 97 GLU A O 1
ATOM 721 N N . GLU A 1 98 ? 0.204 -4.351 5.926 1.00 97.94 98 GLU A N 1
ATOM 722 C CA . GLU A 1 98 ? -0.623 -3.166 6.220 1.00 97.94 98 GLU A CA 1
ATOM 723 C C . GLU A 1 98 ? -2.116 -3.482 6.289 1.00 97.94 98 GLU A C 1
ATOM 725 O O . GLU A 1 98 ? -2.822 -2.961 7.145 1.00 97.94 98 GLU A O 1
ATOM 730 N N . ALA A 1 99 ? -2.618 -4.389 5.443 1.00 97.75 99 ALA A N 1
ATOM 731 C CA . ALA A 1 99 ? -4.013 -4.820 5.524 1.00 97.75 99 ALA A CA 1
ATOM 732 C C . ALA A 1 99 ? -4.329 -5.441 6.891 1.00 97.75 99 ALA A C 1
ATOM 734 O O . ALA A 1 99 ? -5.412 -5.237 7.439 1.00 97.75 99 ALA A O 1
ATOM 735 N N . THR A 1 100 ? -3.375 -6.182 7.456 1.00 95.81 100 THR A N 1
ATOM 736 C CA . THR A 1 100 ? -3.546 -6.779 8.779 1.00 95.81 100 THR A CA 1
ATOM 737 C C . THR A 1 100 ? -3.461 -5.725 9.882 1.00 95.81 100 THR A C 1
ATOM 739 O O . THR A 1 100 ? -4.221 -5.802 10.845 1.00 95.81 100 THR A O 1
ATOM 742 N N . GLU A 1 101 ? -2.587 -4.726 9.744 1.00 93.56 101 GLU A N 1
ATOM 743 C CA . GLU A 1 101 ? -2.495 -3.610 10.694 1.00 93.56 101 GLU A CA 1
ATOM 744 C C . GLU A 1 101 ? -3.780 -2.764 10.688 1.00 93.56 101 GLU A C 1
ATOM 746 O O . GLU A 1 101 ? -4.330 -2.516 11.758 1.00 93.56 101 GLU A O 1
ATOM 751 N N . VAL A 1 102 ? -4.371 -2.472 9.521 1.00 97.25 102 VAL A N 1
ATOM 752 C CA . VAL A 1 102 ? -5.700 -1.831 9.423 1.00 97.25 102 VAL A CA 1
ATOM 753 C C . VAL A 1 102 ? -6.765 -2.617 10.188 1.00 97.25 102 VAL A C 1
ATOM 755 O O . VAL A 1 102 ? -7.556 -2.030 10.926 1.00 97.25 102 VAL A O 1
ATOM 758 N N . VAL A 1 103 ? -6.795 -3.946 10.032 1.00 97.31 103 VAL A N 1
ATOM 759 C CA . VAL A 1 103 ? -7.748 -4.805 10.752 1.00 97.31 103 VAL A CA 1
ATOM 760 C C . VAL A 1 103 ? -7.522 -4.728 12.260 1.00 97.31 103 VAL A C 1
ATOM 762 O O . VAL A 1 103 ? -8.497 -4.602 12.999 1.00 97.31 103 VAL A O 1
ATOM 765 N N . ILE A 1 104 ? -6.266 -4.785 12.718 1.00 90.75 104 ILE A N 1
ATOM 766 C CA . ILE A 1 104 ? -5.927 -4.663 14.142 1.00 90.75 104 ILE A CA 1
ATOM 767 C C . ILE A 1 104 ? -6.442 -3.334 14.695 1.00 90.75 104 ILE A C 1
ATOM 769 O O . ILE A 1 104 ? -7.178 -3.342 15.679 1.00 90.75 104 ILE A O 1
ATOM 773 N N . GLU A 1 105 ? -6.102 -2.216 14.057 1.00 95.31 105 GLU A N 1
ATOM 774 C CA . GLU A 1 105 ? -6.483 -0.897 14.567 1.00 95.31 105 GLU A CA 1
ATOM 775 C C . GLU A 1 105 ? -8.004 -0.679 14.524 1.00 95.31 105 GLU A C 1
ATOM 777 O O .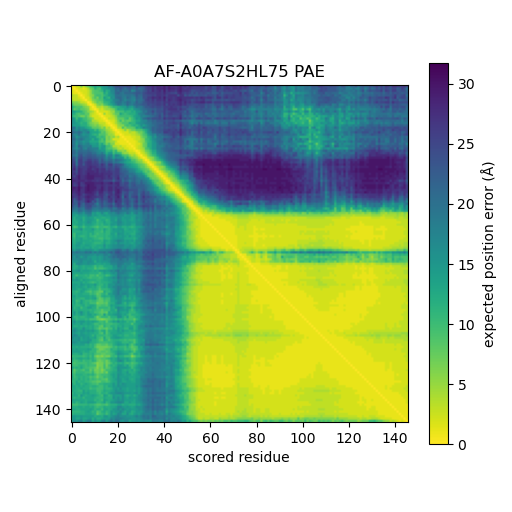 GLU A 1 105 ? -8.590 -0.041 15.402 1.00 95.31 105 GLU A O 1
ATOM 782 N N . ALA A 1 106 ? -8.691 -1.288 13.553 1.00 95.69 106 ALA A N 1
ATOM 783 C CA . ALA A 1 106 ? -10.147 -1.255 13.491 1.00 95.69 106 ALA A CA 1
ATOM 784 C C . ALA A 1 106 ? -10.794 -2.013 14.660 1.00 95.69 106 ALA A C 1
ATOM 786 O O . ALA A 1 106 ? -11.739 -1.502 15.266 1.00 95.69 106 ALA A O 1
ATOM 787 N N . VAL A 1 107 ? -10.299 -3.210 15.006 1.00 95.56 107 VAL A N 1
ATOM 788 C CA . VAL A 1 107 ? -10.870 -3.999 16.115 1.00 95.56 107 VAL A CA 1
ATOM 789 C C . VAL A 1 107 ? -10.522 -3.433 17.491 1.00 95.56 107 VAL A C 1
ATOM 791 O O . VAL A 1 107 ? -11.274 -3.653 18.440 1.00 95.56 107 VAL A O 1
ATOM 794 N N . THR A 1 108 ? -9.411 -2.702 17.621 1.00 92.00 108 THR A N 1
ATOM 795 C CA . THR A 1 108 ? -9.044 -1.994 18.860 1.00 92.00 108 THR A CA 1
ATOM 796 C C . THR A 1 108 ? -9.769 -0.655 19.008 1.00 92.00 108 THR A C 1
ATOM 798 O O . THR A 1 108 ? -9.769 -0.085 20.099 1.00 92.00 108 THR A O 1
ATOM 801 N N . GLY A 1 109 ? -10.432 -0.172 17.951 1.00 90.81 109 GLY A N 1
ATOM 802 C CA . GLY A 1 109 ? -11.157 1.097 17.945 1.00 90.81 109 GLY A CA 1
ATOM 803 C C . GLY A 1 109 ? -10.259 2.328 17.786 1.00 90.81 109 GLY A C 1
ATOM 804 O O . GLY A 1 109 ? -10.714 3.441 18.065 1.00 90.81 109 GLY A O 1
ATOM 805 N N . ASP A 1 110 ? -9.013 2.152 17.335 1.00 94.12 110 ASP A N 1
ATOM 806 C CA . ASP A 1 110 ? -8.077 3.246 17.081 1.00 94.12 110 ASP A CA 1
ATOM 807 C C . ASP A 1 110 ? -8.306 3.859 15.689 1.00 94.12 110 ASP A C 1
ATOM 809 O O . ASP A 1 110 ? -7.833 3.374 14.661 1.00 94.12 110 ASP A O 1
ATOM 813 N N . LYS A 1 111 ? -9.034 4.979 15.648 1.00 97.19 111 LYS A N 1
ATOM 814 C CA . LYS A 1 111 ? -9.329 5.695 14.395 1.00 97.19 111 LYS A CA 1
ATOM 815 C C . LYS A 1 111 ? -8.089 6.312 13.746 1.00 97.19 111 LYS A C 1
ATOM 817 O O . LYS A 1 111 ? -8.040 6.408 12.517 1.00 97.19 111 LYS A O 1
ATOM 822 N N . GLU A 1 112 ? -7.126 6.765 14.545 1.00 97.00 112 GLU A N 1
ATOM 823 C CA . GLU A 1 112 ? -5.887 7.354 14.028 1.00 97.00 112 GLU A CA 1
ATOM 824 C C . GLU A 1 112 ? -5.012 6.257 13.425 1.00 97.00 112 GLU A C 1
ATOM 826 O O . GLU A 1 112 ? -4.548 6.402 12.290 1.00 97.00 112 GLU A O 1
ATOM 831 N N . GLY A 1 113 ? -4.903 5.126 14.129 1.00 96.38 113 GLY A N 1
ATOM 832 C CA . GLY A 1 113 ? -4.296 3.895 13.634 1.00 96.38 113 GLY A CA 1
ATOM 833 C C . GLY A 1 113 ? -4.908 3.453 12.306 1.00 96.38 113 GLY A C 1
ATOM 834 O O . GLY A 1 113 ? -4.200 3.379 11.305 1.00 96.38 113 GLY A O 1
ATOM 835 N N . VAL A 1 114 ? -6.234 3.281 12.237 1.00 97.81 114 VAL A N 1
ATOM 836 C CA . VAL A 1 114 ? -6.926 2.907 10.987 1.00 97.81 114 VAL A CA 1
ATOM 837 C C . VAL A 1 114 ? -6.604 3.876 9.852 1.00 97.81 114 VAL A C 1
ATOM 839 O O . VAL A 1 114 ? -6.341 3.436 8.734 1.00 97.81 114 VAL A O 1
ATOM 842 N N . THR A 1 115 ? -6.605 5.184 10.117 1.00 97.69 115 THR A N 1
ATOM 843 C CA . THR A 1 115 ? -6.319 6.200 9.092 1.00 97.69 115 THR A CA 1
ATOM 844 C C . THR A 1 115 ? -4.896 6.060 8.555 1.00 97.69 115 THR A C 1
ATOM 846 O O . THR A 1 115 ? -4.689 6.066 7.339 1.00 97.69 115 THR A O 1
ATOM 849 N N . LYS A 1 116 ? -3.919 5.901 9.452 1.00 97.88 116 LYS A N 1
ATOM 850 C CA . LYS A 1 116 ? -2.506 5.769 9.100 1.00 97.88 116 LYS A CA 1
ATOM 851 C C . LYS A 1 116 ? -2.232 4.475 8.333 1.00 97.88 116 LYS A C 1
ATOM 853 O O . LYS A 1 116 ? -1.688 4.536 7.233 1.00 97.88 116 LYS A O 1
ATOM 858 N N . GLU A 1 117 ? -2.671 3.336 8.861 1.00 98.19 117 GLU A N 1
ATOM 859 C CA . GLU A 1 117 ? -2.418 2.038 8.228 1.00 98.19 117 GLU A CA 1
ATOM 860 C C . GLU A 1 117 ? -3.193 1.904 6.903 1.00 98.19 117 GLU A C 1
ATOM 862 O O . GLU A 1 117 ? -2.731 1.254 5.967 1.00 98.19 117 GLU A O 1
ATOM 867 N N . SER A 1 118 ? -4.336 2.589 6.751 1.00 98.25 118 SER A N 1
ATOM 868 C CA . SER A 1 118 ? -5.050 2.650 5.465 1.00 98.25 118 SER A CA 1
ATOM 869 C C . SER A 1 118 ? -4.270 3.441 4.415 1.00 98.25 118 SER A C 1
ATOM 871 O O . SER A 1 118 ? -4.268 3.067 3.241 1.00 98.25 118 SER A O 1
ATOM 873 N N . ALA A 1 119 ? -3.591 4.520 4.813 1.00 97.44 119 ALA A N 1
ATOM 874 C CA . ALA A 1 119 ? -2.721 5.267 3.911 1.00 97.44 119 ALA A CA 1
ATOM 875 C C . ALA A 1 119 ? -1.517 4.417 3.466 1.00 97.44 119 ALA A C 1
ATOM 877 O O . ALA A 1 119 ? -1.205 4.380 2.270 1.00 97.44 119 ALA A O 1
ATOM 878 N N . ASP A 1 120 ? -0.899 3.678 4.392 1.00 98.00 120 ASP A N 1
ATOM 879 C CA . ASP A 1 120 ? 0.205 2.760 4.088 1.00 98.00 120 ASP A CA 1
ATOM 880 C C . ASP A 1 120 ? -0.257 1.585 3.2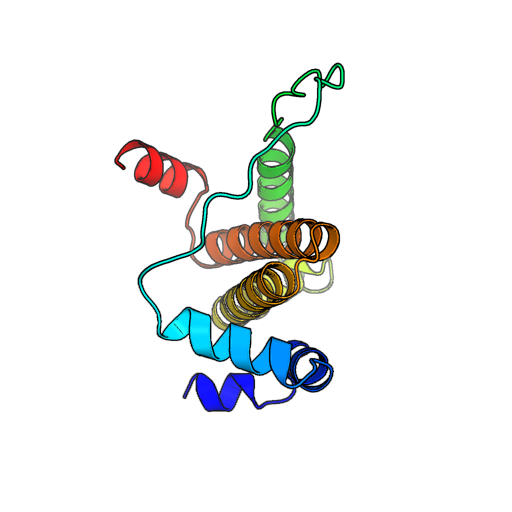09 1.00 98.00 120 ASP A C 1
ATOM 882 O O . ASP A 1 120 ? 0.429 1.213 2.247 1.00 98.00 120 ASP A O 1
ATOM 886 N N . LEU A 1 121 ? -1.464 1.062 3.444 1.00 98.56 121 LEU A N 1
ATOM 887 C CA . LEU A 1 121 ? -2.087 0.047 2.597 1.00 98.56 121 LEU A CA 1
ATOM 888 C C . LEU A 1 121 ? -2.298 0.556 1.168 1.00 98.56 121 LEU A C 1
ATOM 890 O O . LEU A 1 121 ? -1.916 -0.132 0.221 1.00 98.56 121 LEU A O 1
ATOM 894 N N . LEU A 1 122 ? -2.862 1.754 0.989 1.00 98.06 122 LEU A N 1
ATOM 895 C CA . LEU A 1 122 ? -3.057 2.350 -0.338 1.00 98.06 122 LEU A CA 1
ATOM 896 C C . LEU A 1 122 ? -1.720 2.570 -1.057 1.00 98.06 122 LEU A C 1
ATOM 898 O O . LEU A 1 122 ? -1.591 2.227 -2.235 1.00 98.06 122 LEU A O 1
ATOM 902 N N . PHE A 1 123 ? -0.702 3.062 -0.345 1.00 98.31 123 PHE A N 1
ATOM 903 C CA . PHE A 1 123 ? 0.657 3.175 -0.875 1.00 98.31 123 PHE A CA 1
ATOM 904 C C . PHE A 1 123 ? 1.178 1.826 -1.378 1.00 98.31 123 PHE A C 1
ATOM 906 O O . PHE A 1 123 ? 1.612 1.704 -2.528 1.00 98.31 123 PHE A O 1
ATOM 913 N N . HIS A 1 124 ? 1.123 0.795 -0.538 1.00 98.56 124 HIS A N 1
ATOM 914 C CA . HIS A 1 124 ? 1.655 -0.517 -0.881 1.00 98.56 124 HIS A CA 1
ATOM 915 C C . HIS A 1 124 ? 0.836 -1.234 -1.959 1.00 98.56 124 HIS A C 1
ATOM 917 O O . HIS A 1 124 ? 1.418 -1.960 -2.773 1.00 98.56 124 HIS A O 1
ATOM 923 N N . LEU A 1 125 ? -0.471 -0.973 -2.031 1.00 98.62 125 LEU A N 1
ATOM 924 C CA . LEU A 1 125 ? -1.344 -1.452 -3.096 1.00 98.62 125 LEU A CA 1
ATOM 925 C C . LEU A 1 125 ? -0.926 -0.869 -4.456 1.00 98.62 125 LEU A C 1
ATOM 927 O O . LEU A 1 125 ? -0.751 -1.610 -5.421 1.00 98.62 125 LEU A O 1
ATOM 931 N N . PHE A 1 126 ? -0.645 0.433 -4.521 1.00 98.56 126 PHE A N 1
ATOM 932 C CA . PHE A 1 126 ? -0.176 1.069 -5.756 1.00 98.56 126 PHE A CA 1
ATOM 933 C C . PHE A 1 126 ? 1.213 0.548 -6.154 1.00 98.56 126 PHE A C 1
ATOM 935 O O . PHE A 1 126 ? 1.476 0.279 -7.325 1.00 98.56 126 PHE A O 1
ATOM 942 N N . VAL A 1 127 ? 2.110 0.330 -5.188 1.00 98.31 127 VAL A N 1
ATOM 943 C CA . VAL A 1 127 ? 3.430 -0.255 -5.473 1.00 98.31 127 VAL A CA 1
ATOM 944 C C . VAL A 1 127 ? 3.307 -1.676 -6.034 1.00 98.31 127 VAL A C 1
ATOM 946 O O . VAL A 1 127 ? 4.044 -2.019 -6.963 1.00 98.31 127 VAL A O 1
ATOM 949 N N . VAL A 1 128 ? 2.393 -2.514 -5.519 1.00 98.50 128 VAL A N 1
ATOM 950 C CA . VAL A 1 128 ? 2.217 -3.865 -6.075 1.00 98.50 128 VAL A CA 1
ATOM 951 C C . VAL A 1 128 ? 1.606 -3.817 -7.475 1.00 98.50 128 VAL A C 1
ATOM 953 O O . VAL A 1 128 ? 2.104 -4.539 -8.337 1.00 98.50 128 VAL A O 1
ATOM 956 N N . TRP A 1 129 ? 0.644 -2.925 -7.742 1.00 98.62 129 TRP A N 1
ATOM 957 C CA . TRP A 1 129 ? 0.097 -2.702 -9.088 1.00 98.62 129 TRP A CA 1
ATOM 958 C C . TRP A 1 129 ? 1.196 -2.339 -10.086 1.00 98.62 129 TRP A C 1
ATOM 960 O O . TRP A 1 129 ? 1.363 -3.018 -11.101 1.00 98.62 129 TRP A O 1
ATOM 970 N N . ALA A 1 130 ? 2.047 -1.370 -9.733 1.00 97.94 130 ALA A N 1
ATOM 971 C CA . ALA A 1 130 ? 3.200 -0.994 -10.543 1.00 97.94 130 ALA A CA 1
ATOM 972 C C . ALA A 1 130 ? 4.163 -2.173 -10.777 1.00 97.94 130 ALA A C 1
ATOM 974 O O . ALA A 1 130 ? 4.735 -2.284 -11.864 1.00 97.94 130 ALA A O 1
ATOM 975 N N . SER A 1 131 ? 4.338 -3.066 -9.794 1.00 97.69 131 SER A N 1
ATOM 976 C CA . SER A 1 131 ? 5.213 -4.242 -9.923 1.00 97.69 131 SER A CA 1
ATOM 977 C C . SER A 1 131 ? 4.688 -5.302 -10.899 1.00 97.69 131 SER A C 1
ATOM 979 O O . SER A 1 131 ? 5.496 -6.007 -11.495 1.00 97.69 131 SER A O 1
ATOM 981 N N . VAL A 1 132 ? 3.364 -5.405 -11.076 1.00 97.88 132 VAL A N 1
ATOM 982 C CA . VAL A 1 132 ? 2.719 -6.405 -11.951 1.00 97.88 132 VAL A CA 1
ATOM 983 C C . VAL A 1 132 ? 2.156 -5.818 -13.246 1.00 97.88 132 VAL A C 1
ATOM 985 O O . VAL A 1 132 ? 1.631 -6.558 -14.068 1.00 97.88 132 VAL A O 1
ATOM 988 N N . GLY A 1 133 ? 2.276 -4.503 -13.444 1.00 97.31 133 GLY A N 1
ATOM 989 C CA . GLY A 1 133 ? 1.798 -3.822 -14.649 1.00 97.31 133 GLY A CA 1
ATOM 990 C C . GLY A 1 133 ? 0.297 -3.531 -14.664 1.00 97.31 133 GLY A C 1
ATOM 991 O O . GLY A 1 133 ? -0.250 -3.330 -15.739 1.00 97.31 133 GLY A O 1
ATOM 992 N N . VAL A 1 134 ? -0.355 -3.493 -13.500 1.00 98.50 134 VAL A N 1
ATOM 993 C CA . VAL A 1 134 ? -1.745 -3.027 -13.362 1.00 98.50 134 VAL A CA 1
ATOM 994 C C . VAL A 1 134 ? -1.737 -1.514 -13.159 1.00 98.50 134 VAL A C 1
ATOM 996 O O . VAL A 1 134 ? -0.923 -0.997 -12.389 1.00 98.50 134 VAL A O 1
ATOM 999 N N . SER A 1 135 ? -2.627 -0.805 -13.847 1.00 97.12 135 SER A N 1
ATOM 1000 C CA . SER A 1 135 ? -2.818 0.637 -13.689 1.00 97.12 135 SER A CA 1
ATOM 1001 C C . SER A 1 135 ? -4.008 0.952 -12.768 1.00 97.12 135 SER A C 1
ATOM 1003 O O . SER A 1 135 ? -4.932 0.141 -12.651 1.00 97.12 135 SER A O 1
ATOM 1005 N N . PRO A 1 136 ? -4.032 2.121 -12.099 1.00 96.69 136 PRO A N 1
ATOM 1006 C CA . PRO A 1 136 ? -5.224 2.591 -11.4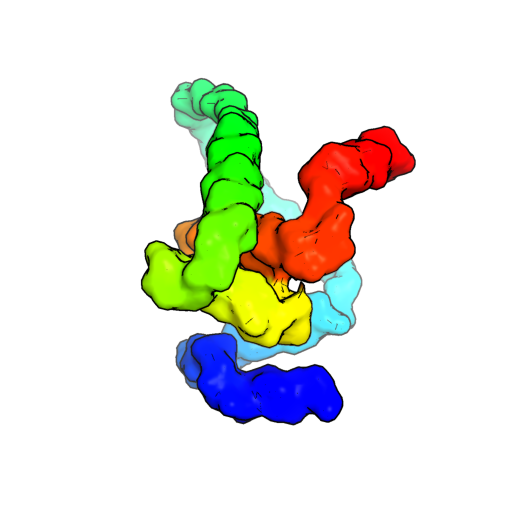01 1.00 96.69 136 PRO A CA 1
ATOM 1007 C C . PRO A 1 136 ? -6.454 2.639 -12.312 1.00 96.69 136 PRO A C 1
ATOM 1009 O O . PRO A 1 136 ? -7.553 2.338 -11.859 1.00 96.69 136 PRO A O 1
ATOM 1012 N N . GLU A 1 137 ? -6.279 2.966 -13.593 1.00 96.50 137 GLU A N 1
ATOM 1013 C CA . GLU A 1 137 ? -7.344 2.992 -14.594 1.00 96.50 137 GLU A CA 1
ATOM 1014 C C . GLU A 1 137 ? -8.000 1.616 -14.767 1.00 96.50 137 GLU A C 1
ATOM 1016 O O . GLU A 1 137 ? -9.229 1.535 -14.784 1.00 96.50 137 GLU A O 1
ATOM 1021 N N . ASP A 1 138 ? -7.211 0.536 -14.804 1.00 97.75 138 ASP A N 1
ATOM 1022 C CA . ASP A 1 138 ? -7.733 -0.837 -14.875 1.00 97.75 138 ASP A CA 1
ATOM 1023 C C . ASP A 1 138 ? -8.626 -1.157 -13.666 1.00 97.75 138 ASP A C 1
ATOM 1025 O O . ASP A 1 138 ? -9.703 -1.742 -13.799 1.00 97.75 138 ASP A O 1
ATOM 1029 N N . VAL A 1 139 ? -8.198 -0.732 -12.474 1.00 97.19 139 VAL A N 1
ATOM 1030 C CA . VAL A 1 139 ? -8.933 -0.961 -11.222 1.00 97.19 139 VAL A CA 1
ATOM 1031 C C . VAL A 1 139 ? -10.198 -0.106 -11.156 1.00 97.19 139 VAL A C 1
ATOM 1033 O O . VAL A 1 139 ? -11.246 -0.597 -10.740 1.00 97.19 139 VAL A O 1
ATOM 1036 N N . MET A 1 140 ? -10.145 1.147 -11.608 1.00 95.88 140 MET A N 1
ATOM 1037 C CA . MET A 1 140 ? -11.324 2.016 -11.684 1.00 95.88 140 MET A CA 1
ATOM 1038 C C . MET A 1 140 ? -12.346 1.507 -12.707 1.00 95.88 140 MET A C 1
ATOM 1040 O O . MET A 1 140 ? -13.552 1.565 -12.454 1.00 95.88 140 MET A O 1
ATOM 1044 N N . ALA A 1 141 ? -11.885 0.964 -13.837 1.00 96.94 141 ALA A N 1
ATOM 1045 C CA . ALA A 1 141 ? -12.755 0.336 -14.825 1.00 96.94 141 ALA A CA 1
ATOM 1046 C C . ALA A 1 141 ? -13.469 -0.896 -14.249 1.00 96.94 141 ALA A C 1
ATOM 1048 O O . ALA A 1 141 ? -14.644 -1.113 -14.534 1.00 96.94 141 ALA A O 1
ATOM 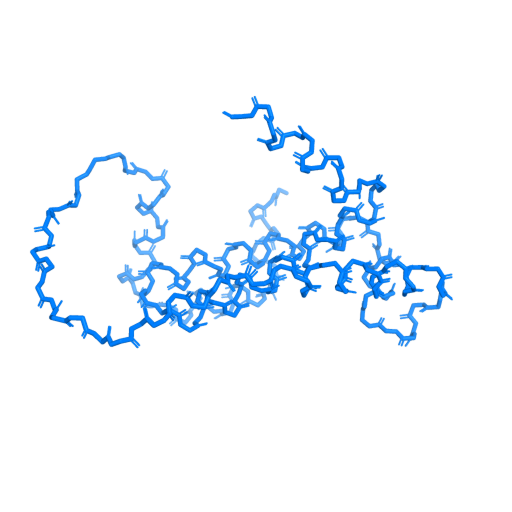1049 N N . GLU A 1 142 ? -12.787 -1.684 -13.417 1.00 98.00 142 GLU A N 1
ATOM 1050 C CA . GLU A 1 142 ? -13.396 -2.799 -12.690 1.00 98.00 142 GLU A CA 1
ATOM 1051 C C . GLU A 1 142 ? -14.389 -2.326 -11.618 1.00 98.00 142 GLU A C 1
ATOM 1053 O O . GLU A 1 142 ? -15.478 -2.883 -11.512 1.00 98.00 142 GLU A O 1
ATOM 1058 N N . LEU A 1 143 ? -14.066 -1.277 -10.855 1.00 96.25 143 LEU A N 1
ATOM 1059 C CA . LEU A 1 143 ? -14.988 -0.704 -9.866 1.00 96.25 143 LEU A CA 1
ATOM 1060 C C . LEU A 1 143 ? -16.264 -0.15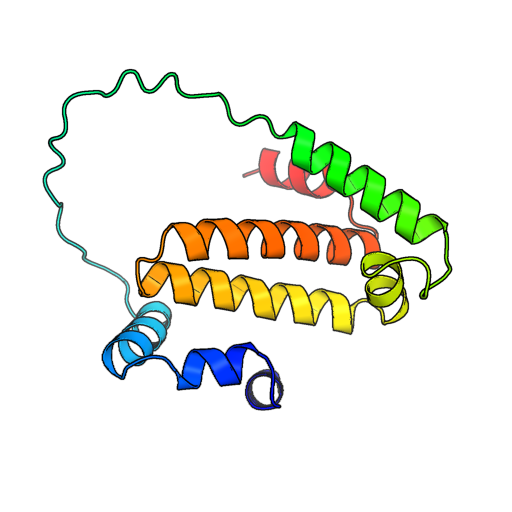4 -10.510 1.00 96.25 143 LEU A C 1
ATOM 1062 O O . LEU A 1 143 ? -17.337 -0.318 -9.947 1.00 96.25 143 LEU A O 1
ATOM 1066 N N . THR A 1 144 ? -16.167 0.430 -11.706 1.00 96.12 144 THR A N 1
ATOM 1067 C CA . THR A 1 144 ? -17.328 0.951 -12.455 1.00 96.12 144 THR A CA 1
ATOM 1068 C C . THR A 1 144 ? -18.331 -0.147 -12.840 1.00 96.12 144 THR A C 1
ATOM 1070 O O . THR A 1 144 ? -19.491 0.147 -13.115 1.00 96.12 144 THR A O 1
ATOM 1073 N N . LYS A 1 145 ? -17.907 -1.417 -12.876 1.00 97.19 145 LYS A N 1
ATOM 1074 C CA . LYS A 1 145 ? -18.769 -2.560 -13.222 1.00 97.19 145 LYS A CA 1
ATOM 1075 C C . LYS A 1 145 ? -19.517 -3.160 -12.025 1.00 97.19 145 LYS A C 1
ATOM 1077 O O . LYS A 1 145 ? -20.320 -4.066 -12.241 1.00 97.19 145 LYS A O 1
ATOM 1082 N N . ARG A 1 146 ? -19.201 -2.744 -10.797 1.00 88.81 146 ARG A N 1
ATOM 1083 C CA . ARG A 1 146 ? -19.735 -3.310 -9.547 1.00 88.81 146 ARG A CA 1
ATOM 1084 C C . ARG A 1 146 ? -20.933 -2.520 -9.052 1.00 88.81 146 ARG A C 1
ATOM 1086 O O . ARG A 1 146 ? -21.838 -3.179 -8.498 1.00 88.81 146 ARG A O 1
#